Protein AF-A0A914RY17-F1 (afdb_monomer_lite)

pLDDT: mean 83.17, std 8.69, range [46.28, 95.5]

Structure (mmCIF, N/CA/C/O backbone):
data_AF-A0A914RY17-F1
#
_entry.id   AF-A0A914RY17-F1
#
loop_
_atom_site.group_PDB
_atom_site.id
_atom_site.type_symbol
_atom_site.label_atom_id
_atom_site.label_alt_id
_atom_site.label_comp_id
_atom_site.label_asym_id
_atom_site.label_entity_id
_atom_site.label_seq_id
_atom_site.pdbx_PDB_ins_code
_atom_site.Cartn_x
_atom_site.Cartn_y
_atom_site.Cartn_z
_atom_site.occupancy
_atom_site.B_iso_or_equiv
_atom_site.auth_seq_id
_atom_site.auth_comp_id
_atom_site.auth_asym_id
_atom_site.auth_atom_id
_atom_site.pdbx_PDB_model_num
ATOM 1 N N . MET A 1 1 ? 17.994 -24.810 -18.501 1.00 68.75 1 MET A N 1
ATOM 2 C CA . MET A 1 1 ? 18.155 -24.123 -17.194 1.00 68.75 1 MET A CA 1
ATOM 3 C C . MET A 1 1 ? 18.158 -22.595 -17.322 1.00 68.75 1 MET A C 1
ATOM 5 O O . MET A 1 1 ? 17.314 -21.982 -16.687 1.00 68.75 1 MET A O 1
ATOM 9 N N . ARG A 1 2 ? 18.978 -21.971 -18.189 1.00 83.06 2 ARG A N 1
ATOM 10 C CA . ARG A 1 2 ? 19.021 -20.492 -18.337 1.00 83.06 2 AR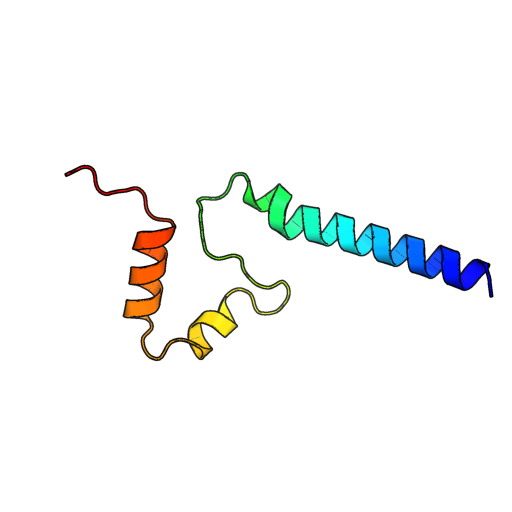G A CA 1
ATOM 11 C C . ARG A 1 2 ? 17.699 -19.829 -18.758 1.00 83.06 2 ARG A C 1
ATOM 13 O O . ARG A 1 2 ? 17.359 -18.780 -18.229 1.00 83.06 2 ARG A O 1
ATOM 20 N N . LEU A 1 3 ? 16.931 -20.448 -19.659 1.00 86.06 3 LEU A N 1
ATOM 21 C CA . LEU A 1 3 ? 15.634 -19.909 -20.097 1.00 86.06 3 LEU A CA 1
ATOM 22 C C . LEU A 1 3 ? 14.634 -19.799 -18.935 1.00 86.06 3 LEU A C 1
ATOM 24 O O . LEU A 1 3 ? 14.015 -18.758 -18.758 1.00 86.06 3 LEU A O 1
ATOM 28 N N . PHE A 1 4 ? 14.537 -20.836 -18.098 1.00 88.38 4 PHE A N 1
ATOM 29 C CA . PHE A 1 4 ? 13.667 -20.824 -16.917 1.00 88.38 4 PHE A CA 1
ATOM 30 C C . PHE A 1 4 ? 14.056 -19.731 -15.918 1.00 88.38 4 PHE A C 1
ATOM 32 O O . PHE A 1 4 ? 13.179 -19.094 -15.345 1.00 88.38 4 PHE A O 1
ATOM 39 N N . GLN A 1 5 ? 15.354 -19.469 -15.745 1.00 89.06 5 GLN A N 1
ATOM 40 C CA . GLN A 1 5 ? 15.835 -18.396 -14.871 1.00 89.06 5 GLN A CA 1
ATOM 41 C C . GLN A 1 5 ? 15.454 -17.009 -15.404 1.00 89.06 5 GLN A C 1
ATOM 43 O O . GLN A 1 5 ? 15.004 -16.167 -14.633 1.00 89.06 5 GLN A O 1
ATOM 48 N N . LEU A 1 6 ? 15.581 -16.783 -16.716 1.00 91.81 6 LEU A N 1
ATOM 49 C CA . LEU A 1 6 ? 15.180 -15.520 -17.345 1.00 91.81 6 LEU A CA 1
ATOM 50 C C . LEU A 1 6 ? 13.666 -15.301 -17.262 1.00 91.81 6 LEU A C 1
ATOM 52 O O . LEU A 1 6 ? 13.225 -14.210 -16.909 1.00 91.81 6 LEU A O 1
ATOM 56 N N . VAL A 1 7 ? 12.876 -16.348 -17.516 1.00 93.62 7 VAL A N 1
ATOM 57 C CA . VAL A 1 7 ? 11.415 -16.299 -17.374 1.00 93.62 7 VAL A CA 1
ATOM 58 C C . VAL A 1 7 ? 11.036 -15.978 -15.930 1.00 93.62 7 VAL A C 1
ATOM 60 O O . VAL A 1 7 ? 10.270 -15.047 -15.697 1.00 93.62 7 VAL A O 1
ATOM 63 N N . TYR A 1 8 ? 11.629 -16.663 -14.952 1.00 94.38 8 TYR A N 1
ATOM 64 C CA . TYR A 1 8 ? 11.378 -16.390 -13.538 1.00 94.38 8 TYR A CA 1
ATOM 65 C C . TYR A 1 8 ? 11.730 -14.948 -13.150 1.00 94.38 8 TYR A C 1
ATOM 67 O O . TYR A 1 8 ? 10.937 -14.271 -12.497 1.00 94.38 8 TYR A O 1
ATOM 75 N N . PHE A 1 9 ? 12.885 -14.445 -13.595 1.00 94.50 9 PHE A N 1
ATOM 76 C CA . PHE A 1 9 ? 13.295 -13.068 -13.331 1.00 94.50 9 PHE A CA 1
ATOM 77 C C . PHE A 1 9 ? 12.322 -12.056 -13.951 1.00 94.50 9 PHE A C 1
ATOM 79 O O . PHE A 1 9 ? 11.939 -11.093 -13.292 1.00 94.50 9 PHE A O 1
ATOM 86 N N . SER A 1 10 ? 11.865 -12.305 -15.183 1.00 94.06 10 SER A N 1
ATOM 87 C CA . SER A 1 10 ? 10.897 -11.438 -15.865 1.00 94.06 10 SER A CA 1
ATOM 88 C C . SER A 1 10 ? 9.533 -11.406 -15.166 1.00 94.06 10 SER A C 1
ATOM 90 O O . SER A 1 10 ? 8.982 -10.327 -14.954 1.00 94.06 10 SER A O 1
ATOM 92 N N . LEU A 1 11 ? 9.021 -12.563 -14.731 1.00 95.31 11 LEU A N 1
ATOM 93 C CA . LEU A 1 11 ? 7.760 -12.663 -13.992 1.00 95.31 11 LEU A CA 1
ATOM 94 C C . LEU A 1 11 ? 7.860 -11.989 -12.624 1.00 95.31 11 LEU A C 1
ATOM 96 O O . LEU A 1 11 ? 6.949 -11.271 -12.223 1.00 95.31 11 LEU A O 1
ATOM 100 N N . SER A 1 12 ? 8.985 -12.183 -11.934 1.00 94.31 12 SER A N 1
ATOM 101 C CA . SER A 1 12 ? 9.270 -11.532 -10.658 1.00 94.31 12 SER A CA 1
ATOM 102 C C . SER A 1 12 ? 9.292 -10.010 -10.809 1.00 94.31 12 SER A C 1
ATOM 104 O O . SER A 1 12 ? 8.561 -9.313 -10.108 1.00 94.31 12 SER A O 1
ATOM 106 N N . ALA A 1 13 ? 10.045 -9.484 -11.781 1.00 94.75 13 ALA A N 1
ATOM 107 C CA . ALA A 1 13 ? 10.103 -8.050 -12.054 1.00 94.75 13 ALA A CA 1
ATOM 108 C C . ALA A 1 13 ? 8.714 -7.472 -12.365 1.00 94.75 13 ALA A C 1
ATOM 110 O O . ALA A 1 13 ? 8.329 -6.458 -11.784 1.00 94.75 13 ALA A O 1
ATOM 111 N N . PHE A 1 14 ? 7.933 -8.153 -13.210 1.00 95.50 14 PHE A N 1
ATOM 112 C CA . PHE A 1 14 ? 6.568 -7.741 -13.532 1.00 95.50 14 PHE A CA 1
ATOM 113 C C . PHE A 1 14 ? 5.663 -7.717 -12.293 1.00 95.50 14 PHE A C 1
ATOM 115 O O . PHE A 1 14 ? 4.952 -6.737 -12.068 1.00 95.50 14 PHE A O 1
ATOM 122 N N . ALA A 1 15 ? 5.732 -8.751 -11.449 1.00 93.38 15 ALA A N 1
ATOM 123 C CA . ALA A 1 15 ? 4.988 -8.804 -10.196 1.00 93.38 15 ALA A CA 1
ATOM 124 C C . ALA A 1 15 ? 5.371 -7.644 -9.264 1.00 93.38 15 ALA A C 1
ATOM 126 O O . ALA A 1 15 ? 4.486 -6.958 -8.760 1.00 93.38 15 ALA A O 1
ATOM 127 N N . PHE A 1 16 ? 6.663 -7.354 -9.084 1.00 93.12 16 PHE A N 1
ATOM 128 C CA . PHE A 1 16 ? 7.112 -6.221 -8.267 1.00 93.12 16 PHE A CA 1
ATOM 129 C C . PHE A 1 16 ? 6.617 -4.876 -8.802 1.00 93.12 16 PHE A C 1
ATOM 131 O O . PHE A 1 16 ? 6.136 -4.052 -8.024 1.00 93.12 16 PHE A O 1
ATOM 138 N N . THR A 1 17 ? 6.690 -4.648 -10.116 1.00 92.44 17 THR A N 1
ATOM 139 C CA . THR A 1 17 ? 6.176 -3.412 -10.724 1.00 92.44 17 THR A CA 1
ATOM 140 C C . THR A 1 17 ? 4.665 -3.283 -10.533 1.00 92.44 17 THR A C 1
ATOM 142 O O . THR A 1 17 ? 4.187 -2.206 -10.177 1.00 92.44 17 THR A O 1
ATOM 145 N N . TYR A 1 18 ? 3.915 -4.373 -10.703 1.00 91.50 18 TYR A N 1
ATOM 146 C CA . TYR A 1 18 ? 2.470 -4.393 -10.480 1.00 91.50 18 TYR A CA 1
ATOM 147 C C . TYR A 1 18 ? 2.109 -4.097 -9.017 1.00 91.50 18 TYR A C 1
ATOM 149 O O . TYR A 1 18 ? 1.268 -3.241 -8.742 1.00 91.50 18 TYR A O 1
ATOM 157 N N . LEU A 1 19 ? 2.798 -4.737 -8.067 1.00 88.94 19 LEU A N 1
ATOM 158 C CA . LEU A 1 19 ? 2.628 -4.494 -6.633 1.00 88.94 19 LEU A CA 1
ATOM 159 C C . LEU A 1 19 ? 2.927 -3.038 -6.270 1.00 88.94 19 LEU A C 1
ATOM 161 O O . LEU A 1 19 ? 2.155 -2.412 -5.546 1.00 88.94 19 LEU A O 1
ATOM 165 N N . PHE A 1 20 ? 4.018 -2.480 -6.795 1.00 89.06 20 PHE A N 1
ATOM 166 C CA . PHE A 1 20 ? 4.371 -1.080 -6.585 1.00 89.06 20 PHE A CA 1
ATOM 167 C C . PHE A 1 20 ? 3.302 -0.139 -7.154 1.00 89.06 20 PHE A C 1
ATOM 169 O O . PHE A 1 20 ? 2.900 0.825 -6.504 1.00 89.06 20 PHE A O 1
ATOM 176 N N . TYR A 1 21 ? 2.787 -0.434 -8.346 1.00 89.38 21 TYR A N 1
ATOM 177 C CA . TYR A 1 21 ? 1.728 0.357 -8.956 1.00 89.38 21 TYR A CA 1
ATOM 178 C C . TYR A 1 21 ? 0.436 0.352 -8.116 1.00 89.38 21 T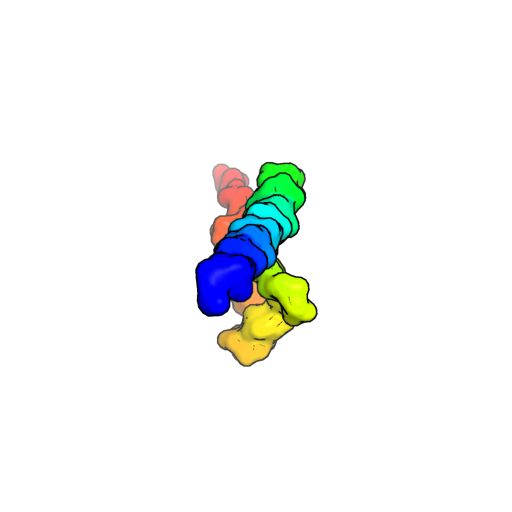YR A C 1
ATOM 180 O O . TYR A 1 21 ? -0.109 1.415 -7.808 1.00 89.38 21 TYR A O 1
ATOM 188 N N . GLU A 1 22 ? -0.029 -0.820 -7.680 1.00 86.38 22 GLU A N 1
ATOM 189 C CA . GLU A 1 22 ? -1.248 -0.952 -6.868 1.00 86.38 22 GLU A CA 1
ATOM 190 C C . GLU A 1 22 ? -1.101 -0.342 -5.464 1.00 86.38 22 GLU A C 1
ATOM 192 O O . GLU A 1 22 ? -1.993 0.363 -4.984 1.00 86.38 22 GLU A O 1
ATOM 197 N N . LEU A 1 23 ? 0.021 -0.603 -4.787 1.00 84.00 23 LEU A N 1
ATOM 198 C CA . LEU A 1 23 ? 0.212 -0.218 -3.387 1.00 84.00 23 LEU A CA 1
ATOM 199 C C . LEU A 1 23 ? 0.696 1.221 -3.210 1.00 84.00 23 LEU A C 1
ATOM 201 O O . LEU A 1 23 ? 0.319 1.865 -2.231 1.00 84.00 23 LEU A O 1
ATOM 205 N N . TYR A 1 24 ? 1.526 1.720 -4.124 1.00 84.44 24 TYR A N 1
ATOM 206 C CA . TYR A 1 24 ? 2.142 3.040 -4.017 1.00 84.44 24 TYR A CA 1
ATOM 207 C C . TYR A 1 24 ? 1.533 4.025 -5.016 1.00 84.44 24 TYR A C 1
ATOM 209 O O . TYR A 1 24 ? 1.006 5.067 -4.620 1.00 84.44 24 TYR A O 1
ATOM 217 N N . TRP A 1 25 ? 1.547 3.692 -6.312 1.00 84.75 25 TRP A N 1
ATOM 218 C CA . TRP A 1 25 ? 1.163 4.653 -7.351 1.00 84.75 25 TRP A CA 1
ATOM 219 C C . TRP A 1 25 ? -0.317 5.034 -7.303 1.00 84.75 25 TRP A C 1
ATOM 221 O O . TRP A 1 25 ? -0.629 6.221 -7.361 1.00 84.75 25 TRP A O 1
ATOM 231 N N . LYS A 1 26 ? -1.234 4.074 -7.138 1.00 83.44 26 LYS A N 1
ATOM 232 C CA . LYS A 1 26 ? -2.668 4.382 -6.977 1.00 83.44 26 LYS A CA 1
ATOM 233 C C . LYS A 1 26 ? -2.978 5.126 -5.678 1.00 83.44 26 LYS A C 1
ATOM 235 O O . LYS A 1 26 ? -3.919 5.912 -5.626 1.00 83.44 26 LYS A O 1
ATOM 240 N N . ARG A 1 27 ? -2.193 4.89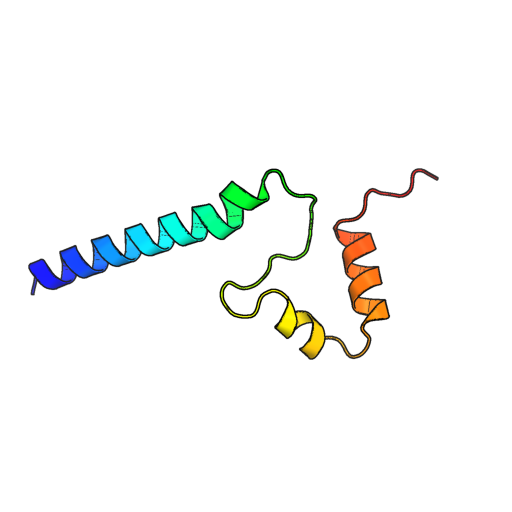5 -4.623 1.00 81.00 27 ARG A N 1
ATOM 241 C CA . ARG A 1 27 ? -2.475 5.424 -3.280 1.00 81.00 27 ARG A CA 1
ATOM 242 C C . ARG A 1 27 ? -1.898 6.799 -3.006 1.00 81.00 27 ARG A C 1
ATOM 244 O O . ARG A 1 27 ? -2.337 7.444 -2.065 1.00 81.00 27 ARG A O 1
ATOM 251 N N . ARG A 1 28 ? -0.998 7.294 -3.854 1.00 81.69 28 ARG A N 1
ATOM 252 C CA . ARG A 1 28 ? -0.408 8.634 -3.704 1.00 81.69 28 ARG A CA 1
ATOM 253 C C . ARG A 1 28 ? -1.431 9.782 -3.730 1.00 81.69 28 ARG A C 1
ATOM 255 O O . ARG A 1 28 ? -1.118 10.864 -3.255 1.00 81.69 28 ARG A O 1
ATOM 262 N N . GLN A 1 29 ? -2.596 9.583 -4.355 1.00 81.00 29 GLN A N 1
ATOM 263 C CA . GLN A 1 29 ? -3.659 10.597 -4.460 1.00 81.00 29 GLN A CA 1
ATOM 264 C C . GLN A 1 29 ? -4.809 10.359 -3.475 1.00 81.00 29 GLN A C 1
ATOM 266 O O . GLN A 1 29 ? -5.693 11.202 -3.344 1.00 81.00 29 GLN A O 1
ATOM 271 N N . LEU A 1 30 ? -4.813 9.210 -2.798 1.00 81.25 30 LEU A N 1
ATOM 272 C CA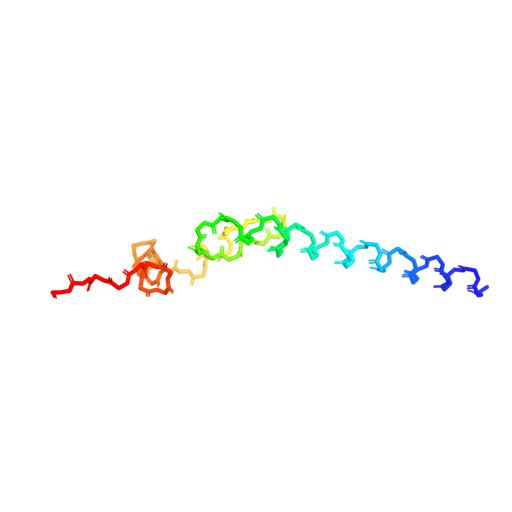 . LEU A 1 30 ? -5.807 8.887 -1.788 1.00 81.25 30 LEU A CA 1
ATOM 273 C C . LEU A 1 30 ? -5.394 9.512 -0.449 1.00 81.25 30 LEU A C 1
ATOM 275 O O . LEU A 1 30 ? -4.204 9.738 -0.213 1.00 81.25 30 LEU A O 1
ATOM 279 N N . PRO A 1 31 ? -6.361 9.809 0.436 1.00 80.25 31 PRO A N 1
ATOM 280 C CA . PRO A 1 31 ? -6.041 10.271 1.774 1.00 80.25 31 PRO A CA 1
ATOM 281 C C . PRO A 1 31 ? -5.130 9.261 2.489 1.00 80.25 31 PRO A C 1
ATOM 283 O O . PRO A 1 31 ? -5.234 8.052 2.246 1.00 80.25 31 PRO A O 1
ATOM 286 N N . PRO A 1 32 ? -4.238 9.742 3.372 1.00 77.00 32 PRO A N 1
ATOM 287 C CA . PRO A 1 32 ? -3.388 8.868 4.164 1.00 77.00 32 PRO A CA 1
ATOM 288 C C . PRO A 1 32 ? -4.264 7.898 4.965 1.00 77.00 32 PRO A C 1
ATOM 290 O O . PRO A 1 32 ? -5.253 8.293 5.580 1.00 77.00 32 PRO A O 1
ATOM 293 N N . GLY A 1 33 ? -3.914 6.617 4.934 1.00 80.81 33 GLY A N 1
ATOM 294 C CA . GLY A 1 33 ? -4.660 5.559 5.602 1.00 80.81 33 GLY A CA 1
ATOM 295 C C . GLY A 1 33 ? -3.814 4.299 5.771 1.00 80.81 33 GLY A C 1
ATOM 296 O O . GLY A 1 33 ? -2.721 4.205 5.196 1.00 80.81 33 GLY A O 1
ATOM 297 N N . PRO A 1 34 ? -4.289 3.322 6.562 1.00 82.12 34 PRO A N 1
ATOM 298 C CA . PRO A 1 34 ? -3.624 2.029 6.690 1.00 82.12 34 PRO A CA 1
ATOM 299 C C . PRO A 1 34 ? -3.497 1.389 5.311 1.00 82.12 34 PRO A C 1
ATOM 301 O O . PRO A 1 34 ? -4.394 1.531 4.484 1.00 82.12 34 PRO A O 1
ATOM 304 N N . MET A 1 35 ? -2.382 0.706 5.047 1.00 80.69 35 MET A N 1
ATOM 305 C CA . MET A 1 35 ? -2.160 0.044 3.766 1.00 80.69 35 MET A CA 1
ATOM 306 C C . MET A 1 35 ? -2.941 -1.280 3.730 1.00 80.69 35 MET A C 1
ATOM 308 O O . MET A 1 35 ? -2.510 -2.219 4.395 1.00 80.69 35 MET A O 1
ATOM 312 N N . PRO A 1 36 ? -4.019 -1.411 2.922 1.00 79.81 36 PRO A N 1
ATOM 313 C CA . PRO A 1 36 ? -4.643 -2.703 2.723 1.00 79.81 36 PRO A CA 1
ATOM 314 C C . PRO A 1 36 ? -3.658 -3.698 2.135 1.00 79.81 36 PRO A C 1
ATOM 316 O O . PRO A 1 36 ? -2.953 -3.379 1.169 1.00 79.81 36 PRO A O 1
ATOM 319 N N . TRP A 1 37 ? -3.666 -4.893 2.714 1.00 80.00 37 TRP A N 1
ATOM 320 C CA . TRP A 1 37 ? -3.036 -6.084 2.177 1.00 80.00 37 TRP A CA 1
ATOM 321 C C . TRP A 1 37 ? -3.656 -6.449 0.829 1.00 80.00 37 TRP A C 1
ATOM 323 O O . TRP A 1 37 ? -4.840 -6.205 0.598 1.00 80.00 37 TRP A O 1
ATOM 333 N N . LEU A 1 38 ? -2.872 -7.060 -0.058 1.00 76.00 38 LEU A N 1
ATOM 334 C CA . LEU A 1 38 ? -3.304 -7.301 -1.438 1.00 76.00 38 LEU A CA 1
ATOM 335 C C . LEU A 1 38 ? -4.550 -8.179 -1.576 1.00 76.00 38 LEU A C 1
ATOM 337 O O . LEU A 1 38 ? -5.358 -7.932 -2.462 1.00 76.00 38 LEU A O 1
ATOM 341 N N . PHE A 1 39 ? -4.699 -9.186 -0.716 1.00 75.31 39 PHE A N 1
ATOM 342 C CA . PHE A 1 39 ? -5.787 -10.165 -0.826 1.00 75.31 39 PHE A CA 1
ATOM 343 C C . PHE A 1 39 ? -6.897 -9.956 0.203 1.00 75.31 39 PHE A C 1
ATOM 345 O O . PHE A 1 39 ? -8.067 -10.147 -0.100 1.00 75.31 39 PHE A O 1
ATOM 352 N N . VAL A 1 40 ? -6.537 -9.550 1.420 1.00 81.31 40 VAL A N 1
ATOM 353 C CA . VAL A 1 40 ? -7.467 -9.436 2.558 1.00 81.31 40 VAL A CA 1
ATOM 354 C C . VAL A 1 40 ? -7.709 -7.986 2.983 1.00 81.31 40 VAL A C 1
ATOM 356 O O . VAL A 1 40 ? -8.420 -7.719 3.945 1.00 81.31 40 VAL A O 1
ATOM 359 N N . GLY A 1 41 ? -7.121 -7.012 2.289 1.00 83.00 41 GLY A N 1
ATOM 360 C CA . GLY A 1 41 ? -7.282 -5.608 2.636 1.00 83.00 41 GLY A CA 1
ATOM 361 C C . GLY A 1 41 ? -6.839 -5.315 4.072 1.00 83.00 41 GLY A C 1
ATOM 362 O O . GLY A 1 41 ? -5.737 -5.675 4.474 1.00 83.00 41 GLY A O 1
ATOM 363 N N . ASN A 1 42 ? -7.695 -4.658 4.853 1.00 84.31 42 ASN A N 1
ATOM 364 C CA . ASN A 1 42 ? -7.420 -4.343 6.258 1.00 84.31 42 ASN A CA 1
ATOM 365 C C . ASN A 1 42 ? -7.978 -5.384 7.247 1.00 84.31 42 ASN A C 1
ATOM 367 O O . ASN A 1 42 ? -7.851 -5.162 8.444 1.00 84.31 42 ASN A O 1
ATOM 371 N N . LEU A 1 43 ? -8.555 -6.508 6.787 1.00 80.38 43 LEU A N 1
ATOM 372 C CA . LEU A 1 43 ? -9.121 -7.562 7.654 1.00 80.38 43 LEU A CA 1
ATOM 373 C C . LEU A 1 43 ? -8.175 -8.040 8.769 1.00 80.38 43 LEU A C 1
ATOM 375 O O . LEU A 1 43 ? -8.631 -8.136 9.904 1.00 80.38 43 LEU A O 1
ATOM 379 N N . PRO A 1 44 ? -6.870 -8.268 8.520 1.00 80.19 44 PRO A N 1
ATOM 380 C CA . PRO A 1 44 ? -5.947 -8.655 9.585 1.00 80.19 44 PRO A CA 1
ATOM 381 C C . PRO A 1 44 ? -5.848 -7.622 10.710 1.00 80.19 44 PRO A C 1
ATOM 383 O O . PRO A 1 44 ? -5.664 -7.997 11.861 1.00 80.19 44 PRO A O 1
ATOM 386 N N . ASN A 1 45 ? -6.024 -6.330 10.409 1.00 77.81 45 ASN A N 1
ATOM 387 C CA . ASN A 1 45 ? -6.023 -5.295 11.442 1.00 77.81 45 ASN A CA 1
ATOM 388 C C . ASN A 1 45 ? -7.228 -5.445 12.378 1.00 77.81 45 ASN A C 1
ATOM 390 O O . ASN A 1 45 ? -7.088 -5.222 13.569 1.00 77.81 45 ASN A O 1
ATOM 394 N N . PHE A 1 46 ? -8.379 -5.890 11.873 1.00 79.56 46 PHE A N 1
ATOM 395 C CA . PHE A 1 46 ? -9.547 -6.159 12.717 1.00 79.56 46 PHE A CA 1
ATOM 396 C C . PHE A 1 46 ? -9.377 -7.414 13.581 1.00 79.56 46 PHE A C 1
ATOM 398 O O . PHE A 1 46 ? -10.010 -7.513 14.620 1.00 79.56 46 PHE A O 1
ATOM 405 N N . LEU A 1 47 ? -8.536 -8.366 13.162 1.00 82.12 47 LEU A N 1
ATOM 406 C CA . LEU A 1 47 ? -8.246 -9.580 13.935 1.00 82.12 47 LEU A CA 1
ATOM 407 C C . LEU A 1 47 ? -7.168 -9.360 15.005 1.00 82.12 47 LEU A C 1
ATOM 409 O O . LEU A 1 47 ? -7.154 -10.070 16.003 1.00 82.12 47 LEU A O 1
ATOM 413 N N . CYS A 1 48 ? -6.255 -8.411 14.789 1.00 80.31 48 CYS A N 1
ATOM 414 C CA . CYS A 1 48 ? -5.173 -8.102 15.727 1.00 80.31 48 CYS A CA 1
ATOM 415 C C . CYS A 1 48 ? -5.553 -7.077 16.808 1.00 80.31 48 CYS A C 1
ATOM 417 O O . CYS A 1 48 ? -4.755 -6.856 17.715 1.00 80.31 48 CYS A O 1
ATOM 419 N N . TYR A 1 49 ? -6.708 -6.419 16.698 1.00 78.38 49 TYR A N 1
ATOM 420 C CA . TYR A 1 49 ? -7.188 -5.455 17.688 1.00 78.38 49 TYR A CA 1
ATOM 421 C C . TYR A 1 49 ? -8.360 -6.044 18.470 1.00 78.38 49 TYR A C 1
ATOM 423 O O . TYR A 1 49 ? -9.331 -6.504 17.875 1.00 78.38 49 TYR A O 1
ATOM 431 N N . ASP A 1 50 ? -8.295 -5.959 19.799 1.00 78.00 50 ASP A N 1
ATOM 432 C CA . ASP A 1 50 ? -9.377 -6.404 20.690 1.00 78.00 50 ASP A CA 1
ATOM 433 C C . ASP A 1 50 ? -10.619 -5.499 20.604 1.00 78.00 50 ASP A C 1
ATOM 435 O O . ASP A 1 50 ? -11.741 -5.936 20.857 1.00 78.00 50 ASP A O 1
ATOM 439 N N . SER A 1 51 ? -10.427 -4.232 20.221 1.00 84.81 51 SER A N 1
ATOM 440 C CA . SER A 1 51 ? -11.479 -3.228 20.075 1.00 84.81 51 SER A CA 1
ATOM 441 C C . SER A 1 51 ? -11.351 -2.485 18.747 1.00 84.81 51 SER A C 1
ATOM 443 O O . SER A 1 51 ? -10.297 -1.948 18.391 1.00 84.81 51 SER A O 1
ATOM 445 N N . ILE A 1 52 ? -12.466 -2.420 18.019 1.00 83.44 52 ILE A N 1
ATOM 446 C CA . ILE A 1 52 ? -12.580 -1.693 16.751 1.00 83.44 52 ILE A CA 1
ATOM 447 C C . ILE A 1 52 ? -12.429 -0.179 16.979 1.00 83.44 52 ILE A C 1
ATOM 449 O O . ILE A 1 52 ? -11.830 0.512 16.152 1.00 83.44 52 ILE A O 1
ATOM 453 N N . ASP A 1 53 ? -12.921 0.333 18.108 1.00 84.56 53 ASP A N 1
ATOM 454 C CA . ASP A 1 53 ? -12.864 1.760 18.437 1.00 84.56 53 ASP A CA 1
ATOM 455 C C . ASP A 1 53 ? -11.423 2.226 18.663 1.00 84.56 53 ASP A C 1
ATOM 457 O O . ASP A 1 53 ? -11.011 3.256 18.121 1.00 84.56 53 ASP A O 1
ATOM 461 N N . ASP A 1 54 ? -10.623 1.425 19.369 1.00 86.50 54 ASP A N 1
ATOM 462 C CA . ASP A 1 54 ? -9.203 1.710 19.602 1.00 86.50 54 ASP A CA 1
ATOM 463 C C . ASP A 1 54 ? -8.406 1.674 18.294 1.00 86.50 54 ASP A C 1
ATOM 465 O O . ASP A 1 54 ? -7.527 2.511 18.054 1.00 86.50 54 ASP A O 1
ATOM 469 N N . MET A 1 55 ? -8.756 0.751 17.392 1.00 85.12 55 MET A N 1
ATOM 470 C CA . MET A 1 55 ? -8.179 0.688 16.052 1.00 85.12 55 MET A CA 1
ATOM 471 C C . MET A 1 55 ? -8.463 1.981 15.272 1.00 85.12 55 MET A C 1
ATOM 473 O O . MET A 1 55 ? -7.526 2.617 14.778 1.00 85.12 55 MET A O 1
ATOM 477 N N . PHE A 1 56 ? -9.724 2.422 15.200 1.00 85.94 56 PHE A N 1
ATOM 478 C CA . PHE A 1 56 ? -10.081 3.664 14.508 1.00 85.94 56 PHE A CA 1
ATOM 479 C C . PHE A 1 56 ? -9.465 4.902 15.163 1.00 85.94 56 PHE A C 1
ATOM 481 O O . PHE A 1 56 ? -9.021 5.805 14.448 1.00 85.94 56 PHE A O 1
ATOM 488 N N . LEU A 1 57 ? -9.379 4.943 16.496 1.00 87.75 57 LEU A N 1
ATOM 489 C CA . LEU A 1 57 ? -8.725 6.026 17.225 1.00 87.75 57 LEU A CA 1
ATOM 490 C C . LEU A 1 57 ? -7.233 6.104 16.876 1.00 87.75 57 LEU A C 1
ATOM 492 O O . LEU A 1 57 ? -6.739 7.183 16.539 1.00 87.75 57 LEU A O 1
ATOM 496 N N . SER A 1 58 ? -6.536 4.965 16.856 1.00 85.81 58 SER A N 1
ATOM 497 C CA . SER A 1 58 ? -5.118 4.898 16.486 1.00 85.81 58 SER A CA 1
ATOM 498 C C . SER A 1 58 ? -4.872 5.342 15.037 1.00 85.81 58 SER A C 1
ATOM 500 O O . SER A 1 58 ? -3.928 6.081 14.751 1.00 85.81 58 SER A O 1
ATOM 502 N N . TRP A 1 59 ? -5.756 4.971 14.106 1.00 86.88 59 TRP A N 1
ATOM 503 C CA . TRP A 1 59 ? -5.669 5.409 12.712 1.00 86.88 59 TRP A CA 1
ATOM 504 C C . TRP A 1 59 ? -5.957 6.895 12.560 1.00 86.88 59 TRP A C 1
ATOM 506 O O . TRP A 1 59 ? -5.283 7.570 11.785 1.00 86.88 59 TRP A O 1
ATOM 516 N N . LYS A 1 60 ? -6.916 7.426 13.320 1.00 85.44 60 LYS A N 1
ATOM 517 C CA . LYS A 1 60 ? -7.216 8.857 13.345 1.00 85.44 60 LYS A CA 1
ATOM 518 C C . LYS A 1 60 ? -6.039 9.665 13.882 1.00 85.44 60 LYS A C 1
ATOM 520 O O . LYS A 1 60 ? -5.736 10.708 13.321 1.00 85.44 60 LYS A O 1
ATOM 525 N N . GLN A 1 61 ? -5.346 9.180 14.908 1.00 85.38 61 GLN A N 1
ATOM 526 C CA . GLN A 1 61 ? -4.132 9.825 15.419 1.00 85.38 61 GLN A CA 1
ATOM 527 C C . GLN A 1 61 ? -2.973 9.761 14.416 1.00 85.38 61 GLN A C 1
ATOM 529 O O . GLN A 1 61 ? -2.232 10.726 14.266 1.00 85.38 61 GLN A O 1
ATOM 534 N N . LYS A 1 62 ? -2.818 8.632 13.715 1.00 85.00 62 LYS A N 1
ATOM 535 C CA . LYS A 1 62 ? -1.693 8.396 12.800 1.00 85.00 62 LYS A CA 1
ATOM 536 C C . LYS A 1 62 ? -1.855 9.052 11.428 1.00 85.00 62 LYS A C 1
ATOM 538 O O . LYS A 1 62 ? -0.871 9.490 10.839 1.00 85.00 62 LYS A O 1
ATOM 543 N N . TYR A 1 63 ? -3.072 9.058 10.894 1.00 84.06 63 TYR A N 1
ATOM 544 C CA . TYR A 1 63 ? -3.376 9.499 9.530 1.00 84.06 63 TYR A CA 1
ATOM 545 C C . TYR A 1 63 ? -4.311 10.709 9.477 1.00 84.06 63 TYR A C 1
ATOM 547 O O . TYR A 1 63 ? -4.397 11.378 8.447 1.00 84.06 63 TYR A O 1
ATOM 555 N N . GLY A 1 64 ? -5.032 10.997 10.562 1.00 78.56 64 GLY A N 1
ATOM 556 C CA . GLY A 1 64 ? -5.848 12.197 10.657 1.00 78.56 64 GLY A CA 1
ATOM 557 C C . GLY A 1 64 ? -4.975 13.445 10.689 1.00 78.56 64 GLY A C 1
ATOM 558 O O . GLY A 1 64 ? -3.842 13.439 11.166 1.00 78.56 64 GLY A O 1
ATOM 559 N N . LYS A 1 65 ? -5.512 14.544 10.157 1.00 72.06 65 LYS A N 1
ATOM 560 C CA . LYS A 1 65 ? -4.875 15.853 10.304 1.00 72.06 65 LYS A CA 1
ATOM 561 C C . LYS A 1 65 ? -4.828 16.206 11.796 1.00 72.06 65 LYS A C 1
ATOM 563 O O . LYS A 1 65 ? -5.816 15.931 12.484 1.00 72.06 65 LYS A O 1
ATOM 568 N N . PRO A 1 66 ? -3.738 16.819 12.296 1.00 63.59 66 PRO A N 1
ATOM 569 C CA . PRO A 1 66 ? -3.729 17.341 13.653 1.00 63.59 66 PRO A CA 1
ATOM 57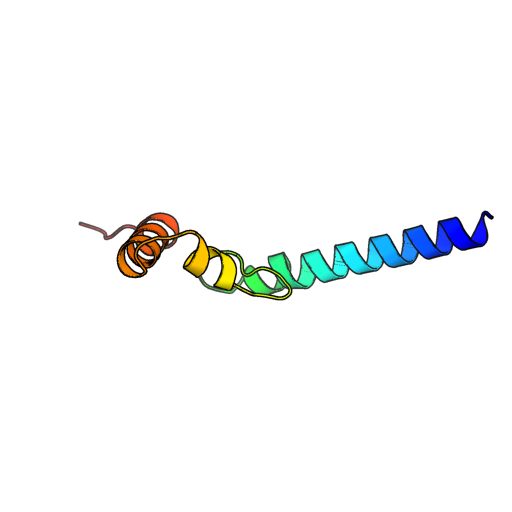0 C C . PRO A 1 66 ? -4.916 18.294 13.792 1.00 63.59 66 PRO A C 1
ATOM 572 O O . PRO A 1 6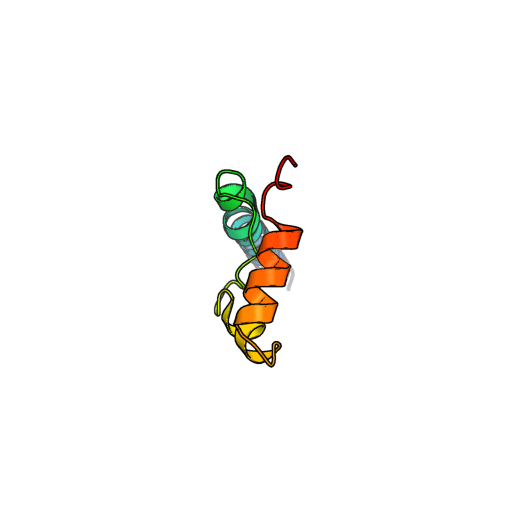6 ? -5.119 19.167 12.943 1.00 63.59 66 PRO A O 1
ATOM 575 N N . ALA A 1 67 ? -5.742 18.072 14.814 1.00 60.53 67 ALA A N 1
ATOM 576 C CA . ALA A 1 67 ? -6.764 19.035 15.175 1.00 60.53 67 ALA A CA 1
ATOM 577 C C . ALA A 1 67 ? -6.019 20.322 15.531 1.00 60.53 67 ALA A C 1
ATOM 579 O O . ALA A 1 67 ? -5.250 20.344 16.490 1.00 60.53 67 ALA A O 1
ATOM 580 N N . VAL A 1 68 ? -6.168 21.350 14.698 1.00 60.38 68 VAL A N 1
ATOM 581 C CA . VAL A 1 68 ? -5.712 22.693 15.042 1.00 60.38 68 VAL A CA 1
ATOM 582 C C . VAL A 1 68 ? -6.563 23.103 16.241 1.00 60.38 68 VAL A C 1
ATOM 584 O O . VAL A 1 68 ? -7.772 23.283 16.096 1.00 60.38 68 VAL A O 1
ATOM 587 N N . SER A 1 69 ? -5.932 23.095 17.414 1.00 46.28 69 SER A N 1
ATOM 588 C CA . SER A 1 69 ? -6.452 23.602 18.685 1.00 46.28 69 SER A CA 1
ATOM 589 C C . SER A 1 69 ? -6.550 25.116 18.661 1.00 46.28 69 SER A C 1
ATOM 591 O O . SER A 1 69 ? -5.543 25.721 18.219 1.00 46.28 69 SER A O 1
#

InterPro domains:
  IPR036396 Cytochrome P450 superfamily [G3DSA:1.10.630.10] (24-69)
  IPR036396 Cytochrome P450 superfamily [SSF48264] (21-66)

Secondary structure (DSSP, 8-state):
-HHHHHHHHHHHHHHHHHHHIIIIITGGGSPS----BTTTBTHHHHHH-S-HHHHHHHHHHHHSPP---

Organism: Parascaris equorum (NCBI:txid6256)

Foldseek 3Di:
DVVVVVVVVVVVVVVVVVCCCVQPVVCPPPQDFDGADPPGTCVVVVVPDPDPVVSVVVRCVVRNDPDPD

Sequence (69 aa):
MRLFQLVYFSLSAFAFTYLFYELYWKRRQLPPGPMPWLFVGNLPNFLCYDSIDDMFLSWKQKYGKPAVS

Radius of gyration: 18.03 Å; chains: 1; bounding box: 32×48×41 Å